Protein AF-A0A839RTB1-F1 (afdb_monomer_lite)

Sequence (117 aa):
MSAPPCTCGTVHLGDCPALLRLCIRPGAVLSKAIQLRDKTTGAPEDWPAGTTVWITFTRGAWDYTADAVVDGSYLRFTLDAEETRQIPKGSLARIWIQYPDVDGPIVWAEGHIEGCC

Radius of gyration: 14.8 Å; chains: 1; bounding box: 39×35×43 Å

InterPro domains:
  IPR055688 LtfC/p132/Gp6, beta-sandwich domain [PF23926] (20-114)

Secondary structure (DSSP, 8-state):
-PPPP--SSS----SSPEEP-EEE-TTS-EEEEEE-B-TTT--B-PPPTT-EEEEEEEETTEEEEEEPEEETTEEEEEE-HHHHHHS-TTPEEEEEEE-TTSSS-EEEEEEEEEEP-

pLDDT: mean 81.48, std 19.34, range [27.72, 97.31]

Structure (mmCIF, N/CA/C/O backbone):
data_AF-A0A839RTB1-F1
#
_entry.id   AF-A0A839RTB1-F1
#
loop_
_atom_site.group_PDB
_atom_site.id
_atom_site.type_symbol
_atom_site.label_atom_id
_atom_site.label_alt_id
_atom_site.label_comp_id
_atom_site.label_asym_id
_atom_site.label_entity_id
_atom_site.label_seq_id
_atom_site.pdbx_PDB_ins_code
_atom_site.Cartn_x
_atom_site.Cartn_y
_atom_site.Cartn_z
_atom_site.occupancy
_atom_site.B_iso_or_equiv
_atom_site.auth_seq_id
_atom_site.auth_comp_id
_atom_site.auth_asym_id
_atom_site.auth_atom_id
_atom_site.pdbx_PDB_model_num
ATOM 1 N N . MET A 1 1 ? 13.893 25.882 -6.510 1.00 35.09 1 MET A N 1
ATOM 2 C CA . MET A 1 1 ? 13.158 25.221 -7.608 1.00 35.09 1 MET A CA 1
ATOM 3 C C . MET A 1 1 ? 11.958 24.530 -6.986 1.00 35.09 1 MET A C 1
ATOM 5 O O . MET A 1 1 ? 12.162 23.713 -6.102 1.00 35.09 1 MET A O 1
ATOM 9 N N . SER A 1 2 ? 10.739 24.940 -7.337 1.00 27.72 2 SER A N 1
ATOM 10 C CA . SER A 1 2 ? 9.502 24.374 -6.777 1.00 27.72 2 SER A CA 1
ATOM 11 C C . SER A 1 2 ? 9.110 23.106 -7.539 1.00 27.72 2 SER A C 1
ATOM 13 O O . SER A 1 2 ? 9.169 23.104 -8.768 1.00 27.72 2 SER A O 1
ATOM 15 N N . ALA A 1 3 ? 8.734 22.044 -6.822 1.00 31.80 3 ALA A N 1
ATOM 16 C CA . ALA A 1 3 ? 8.257 20.796 -7.418 1.00 31.80 3 ALA A CA 1
ATOM 17 C C . ALA A 1 3 ? 6.942 21.022 -8.199 1.00 31.80 3 ALA A C 1
ATOM 19 O O . ALA A 1 3 ? 6.113 21.831 -7.765 1.00 31.80 3 ALA A O 1
ATOM 20 N N . PRO A 1 4 ? 6.744 20.356 -9.352 1.00 34.81 4 PRO A N 1
ATOM 21 C CA . PRO A 1 4 ? 5.539 20.527 -10.157 1.00 34.81 4 PRO A CA 1
ATOM 22 C C . PRO A 1 4 ? 4.285 19.976 -9.443 1.00 34.81 4 PRO A C 1
ATOM 24 O O . PRO A 1 4 ? 4.379 18.991 -8.711 1.00 34.81 4 PRO A O 1
ATOM 27 N N . PRO A 1 5 ? 3.102 20.588 -9.649 1.00 36.97 5 PRO A N 1
ATOM 28 C CA . PRO A 1 5 ? 1.859 20.173 -9.001 1.00 36.97 5 PRO A CA 1
ATOM 29 C C . PRO A 1 5 ? 1.338 18.829 -9.540 1.00 36.97 5 PRO A C 1
ATOM 31 O O . PRO A 1 5 ? 1.215 18.635 -10.751 1.00 36.97 5 PRO A O 1
ATOM 34 N N . CYS A 1 6 ? 0.978 17.918 -8.629 1.00 39.28 6 CYS A N 1
ATOM 35 C CA . CYS A 1 6 ? 0.385 16.616 -8.940 1.00 39.28 6 CYS A CA 1
ATOM 36 C C . CYS A 1 6 ? -0.951 16.787 -9.684 1.00 39.28 6 CYS A C 1
ATOM 38 O O . CYS A 1 6 ? -1.919 17.318 -9.135 1.00 39.28 6 CYS A O 1
ATOM 40 N N . THR A 1 7 ? -1.019 16.342 -10.939 1.00 29.62 7 THR A N 1
ATOM 41 C CA . THR A 1 7 ? -2.231 16.405 -11.768 1.00 29.62 7 THR A CA 1
ATOM 42 C C . THR A 1 7 ? -3.090 15.158 -11.534 1.00 29.62 7 THR A C 1
ATOM 44 O O . THR A 1 7 ? -2.585 14.039 -11.507 1.00 29.62 7 THR A O 1
ATOM 47 N N . CYS A 1 8 ? -4.395 15.342 -11.314 1.00 31.58 8 CYS A N 1
ATOM 48 C CA . CYS A 1 8 ? -5.338 14.238 -11.126 1.00 31.58 8 CYS A CA 1
ATOM 49 C C . CYS A 1 8 ? -5.566 13.480 -12.442 1.00 31.58 8 CYS A C 1
ATOM 51 O O . CYS A 1 8 ? -5.943 14.087 -13.441 1.00 31.58 8 CYS A O 1
ATOM 53 N N . GLY A 1 9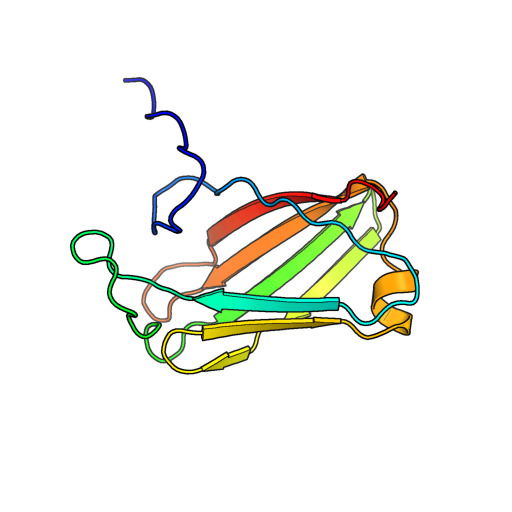 ? -5.441 12.152 -12.394 1.00 34.66 9 GLY A N 1
ATOM 54 C CA . GLY A 1 9 ? -5.722 11.250 -13.511 1.00 34.66 9 GLY A CA 1
ATOM 55 C C . GLY A 1 9 ? -4.466 10.929 -14.318 1.00 34.66 9 GLY A C 1
ATOM 56 O O . GLY A 1 9 ? -3.860 11.818 -14.903 1.00 34.66 9 GLY A O 1
ATOM 57 N N . THR A 1 10 ? -4.143 9.635 -14.387 1.00 38.91 10 THR A N 1
ATOM 58 C CA . THR A 1 10 ? -2.909 9.007 -14.909 1.00 38.91 10 THR A CA 1
ATOM 59 C C . THR A 1 10 ? -1.867 8.765 -13.814 1.00 38.91 10 THR A C 1
ATOM 61 O O . THR A 1 10 ? -1.238 9.678 -13.289 1.00 38.91 10 THR A O 1
ATOM 64 N N . VAL A 1 11 ? -1.740 7.492 -13.425 1.00 39.50 11 VAL A N 1
ATOM 65 C CA . VAL A 1 11 ? -0.718 7.005 -12.496 1.00 39.50 11 VAL A CA 1
ATOM 66 C C . VAL A 1 11 ? 0.626 7.102 -13.204 1.00 39.50 11 VAL A C 1
ATOM 68 O O . VAL A 1 11 ? 0.876 6.385 -14.166 1.00 39.50 11 VAL A O 1
ATOM 71 N N . HIS A 1 12 ? 1.474 8.007 -12.731 1.00 46.50 12 HIS A N 1
ATOM 72 C CA . HIS A 1 12 ? 2.866 8.086 -13.136 1.00 46.50 12 HIS A CA 1
ATOM 73 C C . HIS A 1 12 ? 3.746 7.678 -11.960 1.00 46.50 12 HIS A C 1
ATOM 75 O O . HIS A 1 12 ? 3.496 8.081 -10.823 1.00 46.50 12 HIS A O 1
ATOM 81 N N . LEU A 1 13 ? 4.789 6.904 -12.250 1.00 41.44 13 LEU A N 1
ATOM 82 C CA . LEU A 1 13 ? 5.950 6.813 -11.378 1.00 41.44 13 LEU A CA 1
ATOM 83 C C . LEU A 1 13 ? 6.620 8.187 -11.377 1.00 41.44 13 LEU A C 1
ATOM 85 O O . LEU A 1 13 ? 7.116 8.655 -12.402 1.00 41.44 13 LEU A O 1
ATOM 89 N N . GLY A 1 14 ? 6.534 8.870 -10.246 1.00 39.94 14 GLY A N 1
ATOM 90 C CA . GLY A 1 14 ? 7.191 10.145 -10.009 1.00 39.94 14 GLY A CA 1
ATOM 91 C C . GLY A 1 14 ? 7.746 10.177 -8.594 1.00 39.94 14 GLY A C 1
ATOM 92 O O . GLY A 1 14 ? 7.260 9.461 -7.721 1.00 39.94 14 GLY A O 1
ATOM 93 N N . ASP A 1 15 ? 8.731 11.042 -8.370 1.00 39.91 15 ASP A N 1
ATOM 94 C CA . ASP A 1 15 ? 9.460 11.205 -7.101 1.00 39.91 15 ASP A CA 1
ATOM 95 C C . ASP A 1 15 ? 8.605 11.793 -5.952 1.00 39.91 15 ASP A C 1
ATOM 97 O O . ASP A 1 15 ? 9.133 12.281 -4.955 1.00 39.91 15 ASP A O 1
ATOM 101 N N . CYS A 1 16 ? 7.275 11.822 -6.093 1.00 44.91 16 CYS A N 1
ATOM 102 C CA . CYS A 1 16 ? 6.334 12.389 -5.130 1.00 44.91 16 CYS A CA 1
ATOM 103 C C . CYS A 1 16 ? 5.148 11.434 -4.918 1.00 44.91 16 CYS A C 1
ATOM 105 O O . CYS A 1 16 ? 4.552 11.004 -5.911 1.00 44.91 16 CYS A O 1
ATOM 107 N N . PRO A 1 17 ? 4.746 11.159 -3.660 1.00 60.44 17 PRO A N 1
ATOM 108 C CA . PRO A 1 17 ? 3.552 10.372 -3.379 1.00 60.44 17 PRO A CA 1
ATOM 109 C C . PRO A 1 17 ? 2.315 10.965 -4.062 1.00 60.44 17 PRO A C 1
ATOM 111 O O . PRO A 1 17 ? 2.007 12.152 -3.918 1.00 60.44 17 PRO A O 1
ATOM 114 N N . ALA A 1 18 ? 1.585 10.138 -4.804 1.00 71.75 18 ALA A N 1
ATOM 115 C CA . ALA A 1 18 ? 0.305 10.510 -5.386 1.00 71.75 18 ALA A CA 1
ATOM 116 C C . ALA A 1 18 ? -0.777 10.655 -4.299 1.00 71.75 18 ALA A C 1
ATOM 118 O O . ALA A 1 18 ? -0.734 9.999 -3.258 1.00 71.75 18 ALA A O 1
ATOM 119 N N . LEU A 1 19 ? -1.800 11.478 -4.555 1.00 76.38 19 LEU A N 1
ATOM 120 C CA . LEU A 1 19 ? -2.961 11.560 -3.666 1.00 76.38 19 LEU A CA 1
ATOM 121 C C . LEU A 1 19 ? -3.781 10.264 -3.751 1.00 76.38 19 LEU A C 1
ATOM 123 O O . LEU A 1 19 ? -4.341 9.941 -4.801 1.00 76.38 19 LEU A O 1
ATOM 127 N N . LEU A 1 20 ? -3.921 9.567 -2.627 1.00 81.25 20 LEU A N 1
ATOM 128 C CA . LEU A 1 20 ? -4.772 8.392 -2.484 1.00 81.25 20 LEU A CA 1
ATOM 129 C C . LEU A 1 20 ? -6.148 8.804 -1.959 1.00 81.25 20 LEU A C 1
ATOM 131 O O . LEU A 1 20 ? -6.286 9.300 -0.843 1.00 81.25 20 LEU A O 1
ATOM 135 N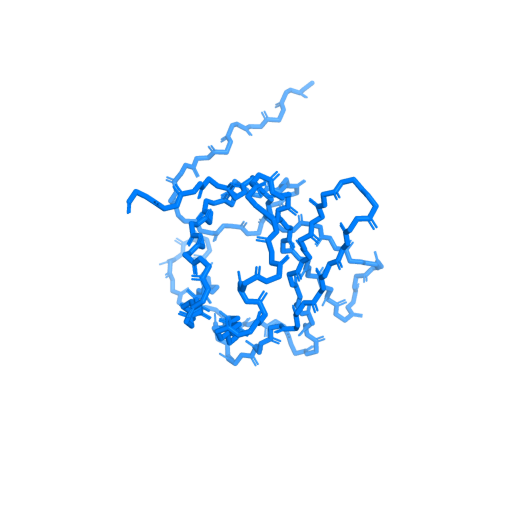 N . ARG A 1 21 ? -7.195 8.569 -2.751 1.00 79.50 21 ARG A N 1
ATOM 136 C CA . ARG A 1 21 ? -8.584 8.737 -2.306 1.00 79.50 21 ARG A CA 1
ATOM 137 C C . ARG A 1 21 ? -9.204 7.373 -2.062 1.00 79.50 21 ARG A C 1
ATOM 139 O O . ARG A 1 21 ? -9.595 6.685 -3.005 1.00 79.50 21 ARG A O 1
ATOM 146 N N . LEU A 1 22 ? -9.281 6.987 -0.792 1.00 80.88 22 LEU A N 1
ATOM 147 C CA . LEU A 1 22 ? -9.908 5.746 -0.359 1.00 80.88 22 LEU A CA 1
ATOM 148 C C . LEU A 1 22 ? -11.120 6.035 0.511 1.00 80.88 22 LEU A C 1
ATOM 150 O O . LEU A 1 22 ? -11.079 6.817 1.454 1.00 80.88 22 LEU A O 1
ATOM 154 N N . CYS A 1 23 ? -12.184 5.326 0.178 1.00 83.00 23 CYS A N 1
ATOM 155 C CA . CYS A 1 23 ? -13.426 5.306 0.909 1.00 83.00 23 CYS A CA 1
ATOM 156 C C . CYS A 1 23 ? -13.662 3.854 1.301 1.00 83.00 23 CYS A C 1
ATOM 158 O O . CYS A 1 23 ? -13.806 2.998 0.423 1.00 83.00 23 CYS A O 1
ATOM 160 N N . ILE A 1 24 ? -13.651 3.571 2.600 1.00 85.19 24 ILE A N 1
ATOM 161 C CA . ILE A 1 24 ? -13.855 2.221 3.125 1.00 85.19 24 ILE A CA 1
ATOM 162 C C . ILE A 1 24 ? -15.137 2.228 3.947 1.00 85.19 24 ILE A C 1
ATOM 164 O O . ILE A 1 24 ? -15.279 3.004 4.894 1.00 85.19 24 ILE A O 1
ATOM 168 N N . ARG A 1 25 ? -16.086 1.369 3.568 1.00 87.81 25 ARG A N 1
ATOM 169 C CA . ARG A 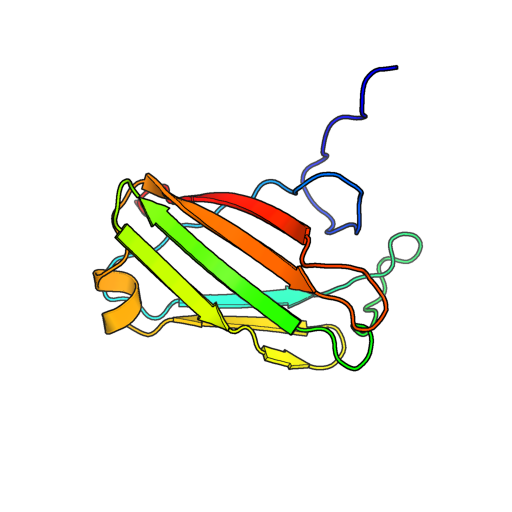1 25 ? -17.273 1.083 4.374 1.00 87.81 25 ARG A CA 1
ATOM 170 C C . ARG A 1 25 ? -16.904 -0.021 5.372 1.00 87.81 25 ARG A C 1
ATOM 172 O O . ARG A 1 25 ? -16.567 -1.112 4.914 1.00 87.81 25 ARG A O 1
ATOM 179 N N . PRO A 1 26 ? -16.980 0.220 6.693 1.00 89.50 26 PRO A N 1
ATOM 180 C CA . PRO A 1 26 ? -16.684 -0.814 7.680 1.00 89.50 26 PRO A CA 1
ATOM 181 C C . PRO A 1 26 ? -17.558 -2.056 7.465 1.00 89.50 26 PRO A C 1
ATOM 183 O O . PRO A 1 26 ? -18.776 -1.930 7.321 1.00 89.50 26 PRO A O 1
ATOM 186 N N . GLY A 1 27 ? -16.958 -3.249 7.435 1.00 90.75 27 GLY A N 1
ATOM 187 C CA . GLY A 1 27 ? -17.693 -4.505 7.246 1.00 90.75 27 GLY A CA 1
ATOM 188 C C . GLY A 1 27 ? -17.959 -4.905 5.798 1.00 90.75 27 GLY A C 1
ATOM 189 O O . GLY A 1 27 ? -18.658 -5.894 5.582 1.00 90.75 27 GLY A O 1
ATOM 190 N N . ALA A 1 28 ? -17.444 -4.163 4.818 1.00 91.12 28 ALA A N 1
ATOM 191 C CA . ALA A 1 28 ? -17.576 -4.487 3.403 1.00 91.12 28 ALA A CA 1
ATOM 192 C C . ALA A 1 28 ? -16.253 -5.008 2.836 1.00 91.12 28 ALA A C 1
ATOM 194 O O . ALA A 1 28 ? -15.191 -4.520 3.196 1.00 91.12 28 ALA A O 1
ATOM 195 N N . VAL A 1 29 ? -16.314 -5.938 1.883 1.00 91.44 29 VAL A N 1
ATOM 196 C CA . VAL A 1 29 ? -15.117 -6.337 1.130 1.00 91.44 29 VAL A CA 1
ATOM 197 C C . VAL A 1 29 ? -14.632 -5.145 0.305 1.00 91.44 29 VAL A C 1
ATOM 199 O O . VAL A 1 29 ? -15.375 -4.606 -0.521 1.00 91.44 29 VAL A O 1
ATOM 202 N N . LEU A 1 30 ? -13.381 -4.740 0.511 1.00 87.88 30 LEU A N 1
ATOM 203 C CA . LEU A 1 30 ? -12.697 -3.782 -0.346 1.00 87.88 30 LEU A CA 1
ATOM 204 C C . LEU A 1 30 ? -11.883 -4.568 -1.367 1.00 87.88 30 LEU A C 1
ATOM 206 O O . LEU A 1 30 ? -10.954 -5.268 -0.995 1.00 87.88 30 LEU A O 1
ATOM 210 N N . SER A 1 31 ? -12.179 -4.404 -2.653 1.00 90.00 31 SER A N 1
ATOM 211 C CA . SER A 1 31 ? -11.311 -4.886 -3.728 1.00 90.00 31 SER A CA 1
ATOM 212 C C . SER A 1 31 ? -10.956 -3.723 -4.642 1.00 90.00 31 SER A C 1
ATOM 214 O O . SER A 1 31 ? -11.837 -3.005 -5.132 1.00 90.00 31 SER A O 1
ATOM 216 N N . LYS A 1 32 ? -9.658 -3.483 -4.825 1.00 86.06 32 LYS A N 1
ATOM 217 C CA . LYS A 1 32 ? -9.132 -2.413 -5.676 1.00 86.06 32 LYS A CA 1
ATOM 218 C C . LYS A 1 32 ? -8.053 -2.968 -6.582 1.00 86.06 32 LYS A C 1
ATOM 220 O O . LYS A 1 32 ? -7.180 -3.697 -6.132 1.00 86.06 32 LYS A O 1
ATOM 225 N N . ALA A 1 33 ? -8.114 -2.572 -7.848 1.00 88.12 33 ALA A N 1
ATOM 226 C CA . ALA A 1 33 ? -7.099 -2.865 -8.841 1.00 88.12 33 ALA A CA 1
ATOM 227 C C . ALA A 1 33 ? -6.562 -1.552 -9.413 1.00 88.12 33 ALA A C 1
ATOM 229 O O . ALA A 1 33 ? -7.332 -0.639 -9.720 1.00 88.12 33 ALA A O 1
ATOM 230 N N . ILE A 1 34 ? -5.247 -1.475 -9.553 1.00 85.88 34 ILE A N 1
ATOM 231 C CA . ILE A 1 34 ? -4.509 -0.362 -10.140 1.00 85.88 34 ILE A CA 1
ATOM 232 C C . ILE A 1 34 ? -3.710 -0.939 -11.299 1.00 85.88 34 ILE A C 1
ATOM 234 O O . ILE A 1 34 ? -3.118 -2.005 -11.165 1.00 85.88 34 ILE A O 1
ATOM 238 N N . GLN A 1 35 ? -3.721 -0.256 -12.440 1.00 87.00 35 GLN A N 1
ATOM 239 C CA . GLN A 1 35 ? -2.957 -0.673 -13.608 1.00 87.00 35 GLN A CA 1
ATOM 240 C C . GLN A 1 35 ? -1.787 0.278 -13.834 1.00 87.00 35 GLN A C 1
ATOM 242 O O . GLN A 1 35 ? -2.001 1.489 -13.944 1.00 87.00 35 GLN A O 1
ATOM 247 N N . LEU A 1 36 ? -0.583 -0.278 -13.927 1.00 84.19 36 LEU A N 1
ATOM 248 C CA . LEU A 1 36 ? 0.600 0.433 -14.382 1.00 84.19 36 LEU A CA 1
ATOM 249 C C . LEU A 1 36 ? 0.489 0.684 -15.888 1.00 84.19 36 LEU A C 1
ATOM 251 O O . LEU A 1 36 ? 0.059 -0.179 -16.661 1.00 84.19 36 LEU A O 1
ATOM 255 N N . ARG A 1 37 ? 0.810 1.909 -16.293 1.00 83.81 37 ARG A N 1
ATOM 256 C CA . ARG A 1 37 ? 0.735 2.349 -17.682 1.00 83.81 37 ARG A CA 1
ATOM 257 C C . ARG A 1 37 ? 1.962 3.163 -18.028 1.00 83.81 37 ARG A C 1
ATOM 259 O O . ARG A 1 37 ? 2.359 4.031 -17.249 1.00 83.81 37 ARG A O 1
ATOM 266 N N . ASP A 1 38 ? 2.470 2.938 -19.230 1.00 81.00 38 ASP A N 1
ATOM 267 C CA . ASP A 1 38 ? 3.537 3.746 -19.788 1.00 81.00 38 ASP A CA 1
ATOM 268 C C . ASP A 1 38 ? 3.059 5.198 -19.916 1.00 81.00 38 ASP A C 1
ATOM 270 O O . ASP A 1 38 ? 1.968 5.502 -20.413 1.00 81.00 38 ASP A O 1
ATOM 274 N N . LYS A 1 39 ? 3.899 6.120 -19.453 1.00 71.00 39 LYS A N 1
ATOM 275 C CA . LYS A 1 39 ? 3.571 7.546 -19.384 1.00 71.00 39 LYS A CA 1
ATOM 276 C C . LYS A 1 39 ? 3.386 8.184 -20.761 1.00 71.00 39 LYS A C 1
ATOM 278 O O . LYS A 1 39 ? 2.651 9.162 -20.878 1.00 71.00 39 LYS A O 1
ATOM 283 N N . THR A 1 40 ? 4.081 7.680 -21.772 1.00 77.75 40 THR A N 1
ATOM 284 C CA . THR A 1 40 ? 4.168 8.311 -23.093 1.00 77.75 40 THR A CA 1
ATOM 285 C C . THR A 1 40 ? 3.042 7.840 -24.008 1.00 77.75 40 THR A C 1
ATOM 287 O O . THR A 1 40 ? 2.470 8.620 -24.765 1.00 77.75 40 THR A O 1
ATOM 290 N N . THR A 1 41 ? 2.717 6.556 -23.929 1.00 84.38 41 THR A N 1
ATOM 291 C CA . THR A 1 41 ? 1.794 5.846 -24.815 1.00 84.38 41 THR A CA 1
ATOM 292 C C . THR A 1 41 ? 0.460 5.533 -24.142 1.00 84.38 41 THR A C 1
ATOM 294 O O . THR A 1 41 ? -0.527 5.281 -24.829 1.00 84.38 41 THR A O 1
ATOM 297 N N . GLY A 1 42 ? 0.408 5.525 -22.805 1.00 81.25 42 GLY A N 1
ATOM 298 C CA . GLY A 1 42 ? -0.758 5.104 -22.027 1.00 81.25 42 GLY A CA 1
ATOM 299 C C . GLY A 1 42 ? -1.043 3.599 -22.089 1.00 81.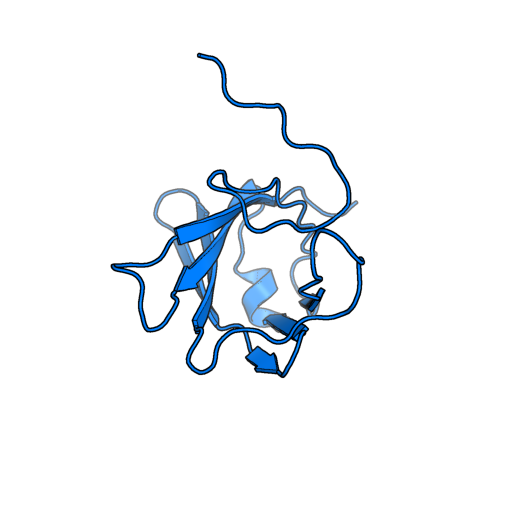25 42 GLY A C 1
ATOM 300 O O . GLY A 1 42 ? -2.049 3.147 -21.522 1.00 81.25 42 GLY A O 1
ATOM 301 N N . ALA A 1 43 ? -0.198 2.827 -22.778 1.00 85.31 43 ALA A N 1
ATOM 302 C CA . ALA A 1 43 ? -0.319 1.382 -22.880 1.00 85.31 43 ALA A CA 1
ATOM 303 C C . ALA A 1 43 ? -0.066 0.723 -21.513 1.00 85.31 43 ALA A C 1
ATOM 305 O O . ALA A 1 43 ? 0.710 1.259 -20.721 1.00 85.31 43 ALA A O 1
ATOM 306 N N . PRO A 1 44 ? -0.715 -0.414 -21.205 1.00 87.69 44 PRO A N 1
ATOM 307 C CA . PRO A 1 44 ? -0.355 -1.210 -20.039 1.00 87.69 44 PRO A CA 1
ATOM 308 C C . PRO A 1 44 ? 1.127 -1.581 -20.064 1.00 87.69 44 PRO A C 1
ATOM 310 O O . PRO A 1 44 ? 1.642 -1.985 -21.105 1.00 87.69 44 PRO A O 1
ATOM 313 N N . GLU A 1 45 ? 1.776 -1.462 -18.916 1.00 88.88 45 GLU A N 1
ATOM 314 C CA . GLU A 1 45 ? 3.168 -1.851 -18.711 1.00 88.88 45 GLU A CA 1
ATOM 315 C C . GLU A 1 45 ? 3.229 -2.796 -17.516 1.00 88.88 45 GLU A C 1
ATOM 317 O O . GLU A 1 45 ? 2.527 -2.581 -16.525 1.00 88.88 45 GLU A O 1
ATOM 322 N N . ASP A 1 46 ? 4.023 -3.856 -17.624 1.00 89.94 46 ASP A N 1
ATOM 323 C CA . ASP A 1 46 ? 4.174 -4.818 -16.540 1.00 89.94 46 ASP A CA 1
ATOM 324 C C . ASP A 1 46 ? 5.065 -4.255 -15.433 1.00 89.94 46 ASP A C 1
ATOM 326 O O . ASP A 1 46 ? 6.058 -3.570 -15.684 1.00 89.94 46 ASP A O 1
ATOM 330 N N . TRP A 1 47 ? 4.716 -4.570 -14.188 1.00 89.19 47 TRP A N 1
ATOM 331 C CA . TRP A 1 47 ? 5.578 -4.255 -13.057 1.00 89.19 47 TRP A CA 1
ATOM 332 C C . TRP A 1 47 ? 6.903 -5.028 -13.165 1.00 89.19 47 TRP A C 1
ATOM 334 O O . TRP A 1 47 ? 6.901 -6.185 -13.603 1.00 89.19 47 TRP A O 1
ATOM 344 N N . PRO A 1 48 ? 8.036 -4.444 -12.729 1.00 89.94 48 PRO A N 1
ATOM 345 C CA . PRO A 1 48 ? 9.298 -5.166 -12.651 1.00 89.94 48 PRO A CA 1
ATOM 346 C C . PRO A 1 48 ? 9.168 -6.474 -11.858 1.00 89.94 48 PRO A C 1
ATOM 348 O O . PRO A 1 48 ? 8.500 -6.546 -10.822 1.00 89.94 48 PRO A O 1
ATOM 351 N N . ALA A 1 49 ? 9.822 -7.531 -12.340 1.00 89.31 49 ALA A N 1
ATOM 352 C CA . ALA A 1 49 ? 9.795 -8.823 -11.665 1.00 89.31 49 ALA A CA 1
ATOM 353 C C . ALA A 1 49 ? 10.385 -8.701 -10.252 1.00 89.31 49 ALA A C 1
ATOM 355 O O . ALA A 1 49 ? 11.480 -8.177 -10.078 1.00 89.31 49 ALA A O 1
ATOM 356 N N . GLY A 1 50 ? 9.668 -9.198 -9.242 1.00 90.06 50 GLY A N 1
ATOM 357 C CA . GLY A 1 50 ? 10.083 -9.081 -7.841 1.00 90.06 50 GLY A CA 1
ATOM 358 C C . GLY A 1 50 ? 9.637 -7.792 -7.144 1.00 90.06 50 GLY A C 1
ATOM 359 O O . GLY A 1 50 ? 9.960 -7.616 -5.972 1.00 90.06 50 GLY A O 1
ATOM 360 N N . THR A 1 51 ? 8.875 -6.915 -7.809 1.00 92.25 51 THR A N 1
ATOM 361 C CA . THR A 1 51 ? 8.216 -5.790 -7.135 1.00 92.25 51 THR A CA 1
ATOM 362 C C . THR A 1 51 ? 7.267 -6.292 -6.047 1.00 92.25 51 THR A C 1
ATOM 364 O O . THR A 1 51 ? 6.370 -7.095 -6.313 1.00 92.25 51 THR A O 1
ATOM 367 N N . THR A 1 52 ? 7.428 -5.774 -4.831 1.00 94.94 52 THR A N 1
ATOM 368 C CA . THR A 1 52 ? 6.498 -5.996 -3.721 1.00 94.94 52 THR A CA 1
ATOM 369 C C . THR A 1 52 ? 5.739 -4.714 -3.405 1.00 94.94 52 THR A C 1
ATOM 371 O O . THR A 1 52 ? 6.260 -3.602 -3.523 1.00 94.94 52 THR A O 1
ATOM 374 N N . VAL A 1 53 ? 4.464 -4.869 -3.054 1.00 94.69 53 VAL A N 1
ATOM 375 C CA . VAL A 1 53 ? 3.548 -3.758 -2.797 1.00 94.69 53 VAL A CA 1
ATOM 376 C C . VAL A 1 53 ? 2.690 -4.114 -1.598 1.00 94.69 53 VAL A C 1
ATOM 378 O O . VAL A 1 53 ? 2.163 -5.220 -1.522 1.00 94.69 53 VAL A O 1
ATOM 381 N N . TRP A 1 54 ? 2.499 -3.163 -0.694 1.00 96.12 54 TRP A N 1
ATOM 382 C CA . TRP A 1 54 ? 1.571 -3.287 0.425 1.00 96.12 54 TRP A CA 1
ATOM 383 C C . TRP A 1 54 ? 0.896 -1.951 0.705 1.00 96.12 54 TRP A C 1
ATOM 385 O O . TRP A 1 54 ? 1.362 -0.886 0.293 1.00 96.12 54 TRP A O 1
ATOM 395 N N . ILE A 1 55 ? -0.229 -2.001 1.406 1.00 94.81 55 ILE A N 1
ATOM 396 C CA . ILE A 1 55 ? -0.921 -0.825 1.916 1.00 94.81 55 ILE A CA 1
ATOM 397 C C . ILE A 1 55 ? -0.876 -0.834 3.440 1.00 94.81 55 ILE A C 1
ATOM 399 O O . ILE A 1 55 ? -1.197 -1.832 4.077 1.00 94.81 55 ILE A O 1
ATOM 403 N N . THR A 1 56 ? -0.481 0.292 4.027 1.00 96.69 56 THR A N 1
ATOM 404 C CA . THR A 1 56 ? -0.536 0.509 5.475 1.00 96.69 56 THR A CA 1
ATOM 405 C C . THR A 1 56 ? -1.656 1.474 5.812 1.00 96.69 56 THR A C 1
ATOM 407 O O . THR A 1 56 ? -1.812 2.488 5.128 1.00 96.69 56 THR A O 1
ATOM 410 N N . PHE A 1 57 ? -2.362 1.223 6.903 1.00 95.75 57 PHE A N 1
ATOM 411 C CA . PHE A 1 57 ? -3.327 2.133 7.502 1.00 95.75 57 PHE A CA 1
ATOM 412 C C . PHE A 1 57 ? -2.855 2.482 8.905 1.00 95.75 57 PHE A C 1
ATOM 414 O O . PHE A 1 57 ? -2.536 1.585 9.674 1.00 95.75 57 PHE A O 1
ATOM 421 N N . THR A 1 58 ? -2.801 3.768 9.249 1.00 97.25 58 THR A N 1
ATOM 422 C CA . THR A 1 58 ? -2.313 4.212 10.564 1.00 97.25 58 THR A CA 1
ATOM 423 C C . THR A 1 58 ? -3.245 5.235 11.206 1.00 97.25 58 THR A C 1
ATOM 425 O O . THR A 1 58 ? -3.759 6.134 10.535 1.00 97.25 58 THR A O 1
ATOM 428 N N . ARG A 1 59 ? -3.469 5.117 12.521 1.00 95.56 59 ARG A N 1
ATOM 429 C CA . ARG A 1 59 ? -4.180 6.112 13.336 1.00 95.56 59 ARG A CA 1
ATOM 430 C C . ARG A 1 59 ? -3.705 6.079 14.789 1.00 95.56 59 ARG A C 1
ATOM 432 O O 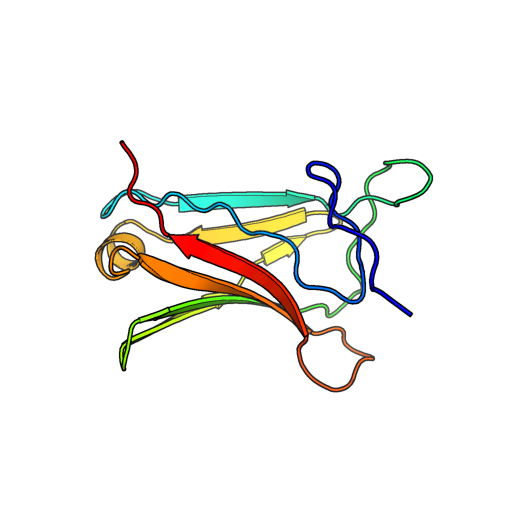. ARG A 1 59 ? -4.085 5.205 15.564 1.00 95.56 59 ARG A O 1
ATOM 439 N N . GLY A 1 60 ? -2.934 7.088 15.190 1.00 94.25 60 GLY A N 1
ATOM 440 C CA . GLY A 1 60 ? -2.335 7.116 16.526 1.00 94.25 60 GLY A CA 1
ATOM 441 C C . GLY A 1 60 ? -1.384 5.932 16.702 1.00 94.25 60 GLY A C 1
ATOM 442 O O . GLY A 1 60 ? -0.451 5.793 15.922 1.00 94.25 60 GLY A O 1
ATOM 443 N N . ALA A 1 61 ? -1.641 5.087 17.701 1.00 93.94 61 ALA A N 1
ATOM 444 C CA . ALA A 1 61 ? -0.871 3.864 17.945 1.00 93.94 61 ALA A CA 1
ATOM 445 C C . ALA A 1 61 ? -1.391 2.633 17.178 1.00 93.94 61 ALA A C 1
ATOM 447 O O . ALA A 1 61 ? -0.796 1.570 17.286 1.00 93.94 61 ALA A O 1
ATOM 448 N N . TRP A 1 62 ? -2.513 2.752 16.459 1.00 95.69 62 TRP A N 1
ATOM 449 C CA . TRP A 1 62 ? -3.054 1.658 15.657 1.00 95.69 62 TRP A CA 1
ATOM 450 C C . TRP A 1 62 ? -2.428 1.666 14.265 1.00 95.69 62 TRP A C 1
ATOM 452 O O . TRP A 1 62 ? -2.403 2.710 13.601 1.00 95.69 62 TRP A O 1
ATOM 462 N N . ASP A 1 63 ? -1.980 0.501 13.822 1.00 96.81 63 ASP A N 1
ATOM 463 C CA . ASP A 1 63 ? -1.493 0.240 12.481 1.00 96.81 63 ASP A CA 1
ATOM 464 C C . ASP A 1 63 ? -2.032 -1.091 11.944 1.00 96.81 63 ASP A C 1
ATOM 466 O O . ASP A 1 63 ? -2.400 -2.006 12.679 1.00 96.81 63 ASP A O 1
ATOM 470 N N . TYR A 1 64 ? -2.123 -1.178 10.624 1.00 96.19 64 TYR A N 1
ATOM 471 C CA . TYR A 1 64 ? -2.481 -2.400 9.923 1.00 96.19 64 TYR A CA 1
ATOM 472 C C . TYR A 1 64 ? -1.834 -2.389 8.544 1.00 96.19 64 TYR A C 1
ATOM 474 O O . TYR A 1 64 ? -1.792 -1.346 7.885 1.00 96.19 64 TYR A O 1
ATOM 482 N N . THR A 1 65 ? -1.334 -3.544 8.114 1.00 97.31 65 THR A N 1
ATOM 483 C CA . THR A 1 65 ? -0.663 -3.723 6.825 1.00 97.31 65 THR A CA 1
ATOM 484 C C . THR A 1 65 ? -1.317 -4.866 6.072 1.00 97.31 65 THR A C 1
ATOM 486 O O . THR A 1 65 ? -1.551 -5.923 6.652 1.00 97.31 65 THR A O 1
ATOM 489 N N . ALA A 1 66 ? -1.581 -4.655 4.785 1.00 95.50 66 ALA A N 1
ATOM 490 C CA . ALA A 1 66 ? -2.063 -5.686 3.880 1.00 95.50 66 ALA A CA 1
ATOM 491 C C . ALA A 1 66 ? -1.225 -5.713 2.604 1.00 95.50 66 ALA A C 1
ATOM 493 O O . ALA A 1 66 ? -0.979 -4.670 1.989 1.00 95.50 66 ALA A O 1
ATOM 494 N N . ASP A 1 67 ? -0.825 -6.910 2.193 1.00 96.50 67 ASP A N 1
ATOM 495 C CA . ASP A 1 67 ? -0.067 -7.114 0.966 1.00 96.50 67 ASP A CA 1
ATOM 496 C C . ASP A 1 67 ? -0.960 -6.963 -0.272 1.00 96.50 67 ASP A C 1
ATOM 498 O O . ASP A 1 67 ? -2.148 -7.302 -0.276 1.00 96.50 67 ASP A O 1
ATOM 502 N N . ALA A 1 68 ? -0.378 -6.445 -1.351 1.00 94.44 68 ALA A N 1
ATOM 503 C CA . ALA A 1 68 ? -0.979 -6.467 -2.675 1.00 94.44 68 ALA A CA 1
ATOM 504 C C . ALA A 1 68 ? -0.491 -7.678 -3.468 1.00 94.44 68 ALA A C 1
ATOM 506 O O . ALA A 1 68 ? 0.625 -8.165 -3.299 1.00 94.44 68 ALA A O 1
ATOM 507 N N . VAL A 1 69 ? -1.305 -8.090 -4.433 1.00 95.62 69 VAL A N 1
ATOM 508 C CA . VAL A 1 69 ? -0.894 -9.020 -5.483 1.00 95.62 69 VAL A CA 1
ATOM 509 C C . VAL A 1 69 ? -0.504 -8.221 -6.720 1.00 95.62 69 VAL A C 1
ATOM 511 O O . VAL A 1 69 ? -1.298 -7.414 -7.211 1.00 95.62 69 VAL A O 1
ATOM 514 N N . VAL A 1 70 ? 0.698 -8.472 -7.232 1.00 93.38 70 VAL A N 1
ATOM 515 C CA . VAL A 1 70 ? 1.194 -7.935 -8.505 1.00 93.38 70 VAL A CA 1
ATOM 516 C C . VAL A 1 70 ? 1.081 -9.024 -9.576 1.00 93.38 70 VAL A C 1
ATOM 518 O O . VAL A 1 70 ? 1.549 -10.142 -9.375 1.00 93.38 70 VAL A O 1
ATOM 521 N N . ASP A 1 71 ? 0.426 -8.710 -10.691 1.00 93.06 71 ASP A N 1
ATOM 522 C CA . ASP A 1 71 ? 0.102 -9.630 -11.787 1.00 93.06 71 ASP A CA 1
ATOM 523 C C . ASP A 1 71 ? 0.148 -8.880 -13.129 1.00 93.06 71 ASP A C 1
ATOM 525 O O . ASP A 1 71 ? -0.785 -8.148 -13.487 1.00 93.06 71 ASP A O 1
ATOM 529 N N . GLY A 1 72 ? 1.270 -9.015 -13.844 1.00 92.06 72 GLY A N 1
ATOM 530 C CA . GLY A 1 72 ? 1.561 -8.260 -15.066 1.00 92.06 72 GLY A CA 1
ATOM 531 C C . GLY A 1 72 ? 1.522 -6.757 -14.803 1.00 92.06 72 GLY A C 1
ATOM 532 O O . GLY A 1 72 ? 2.240 -6.258 -13.943 1.00 92.06 72 GLY A O 1
ATOM 533 N N . SER A 1 73 ? 0.643 -6.040 -15.503 1.00 90.25 73 SER A N 1
ATOM 534 C CA . SER A 1 73 ? 0.401 -4.603 -15.298 1.00 90.25 73 SER A CA 1
ATOM 535 C C . SER A 1 73 ? -0.500 -4.267 -14.107 1.00 90.25 73 SER A C 1
ATOM 537 O O . SER A 1 73 ? -0.674 -3.093 -13.775 1.00 90.25 73 SER A O 1
ATOM 539 N N . TYR A 1 74 ? -1.110 -5.258 -13.454 1.00 89.81 74 TYR A N 1
ATOM 540 C CA . TYR A 1 74 ? -2.071 -5.025 -12.382 1.00 89.81 74 TYR A CA 1
ATOM 541 C C . TYR A 1 74 ? -1.462 -5.195 -10.998 1.00 89.81 74 TYR A C 1
ATOM 543 O O . TYR A 1 74 ? -0.728 -6.131 -10.713 1.00 89.81 74 TYR A O 1
ATOM 551 N N . LEU A 1 75 ? -1.880 -4.310 -10.109 1.00 90.25 75 LEU A N 1
ATOM 552 C CA . LEU A 1 75 ? -1.650 -4.351 -8.678 1.00 90.25 75 LEU A CA 1
ATOM 553 C C . LEU A 1 75 ? -3.025 -4.400 -8.012 1.00 90.25 75 LEU A C 1
ATOM 555 O O . LEU A 1 75 ? -3.901 -3.589 -8.326 1.00 90.25 75 LEU A O 1
ATOM 559 N N . ARG A 1 76 ? -3.253 -5.378 -7.138 1.00 91.75 76 ARG A N 1
ATOM 560 C CA . ARG A 1 76 ? -4.565 -5.638 -6.537 1.00 91.75 76 ARG A CA 1
ATOM 561 C C . ARG A 1 76 ? -4.461 -5.723 -5.022 1.00 91.75 76 ARG A C 1
ATOM 563 O O . ARG A 1 76 ? -3.676 -6.511 -4.512 1.00 91.75 76 ARG A O 1
ATOM 570 N N . PHE A 1 77 ? -5.310 -4.980 -4.321 1.00 90.06 77 PHE A N 1
ATOM 571 C CA . PHE A 1 77 ? -5.517 -5.135 -2.881 1.00 90.06 77 PHE A CA 1
ATOM 572 C C . PHE A 1 77 ? -6.909 -5.687 -2.634 1.00 90.06 77 PHE A C 1
ATOM 574 O O . PHE A 1 77 ? -7.884 -5.215 -3.235 1.00 90.06 77 PHE A O 1
ATOM 581 N N . THR A 1 78 ? -7.000 -6.643 -1.720 1.00 93.19 78 THR A N 1
ATOM 582 C CA . THR A 1 78 ? -8.278 -7.113 -1.197 1.00 93.19 78 THR A CA 1
ATOM 583 C C . THR A 1 78 ? -8.212 -7.074 0.316 1.00 93.19 78 THR A C 1
ATOM 585 O O . THR A 1 78 ? -7.269 -7.609 0.882 1.00 93.19 78 THR A O 1
ATOM 588 N N . LEU A 1 79 ? -9.197 -6.429 0.935 1.00 92.88 79 LEU A N 1
ATOM 589 C CA . LEU A 1 79 ? -9.452 -6.522 2.365 1.00 92.88 79 LEU A CA 1
ATOM 590 C C . LEU A 1 79 ? -10.825 -7.143 2.557 1.00 92.88 79 LEU A C 1
ATOM 592 O O . LEU A 1 79 ? -11.789 -6.753 1.882 1.00 92.88 79 LEU A O 1
ATOM 596 N N . ASP A 1 80 ? -10.923 -8.089 3.470 1.00 95.31 80 ASP A N 1
ATOM 597 C CA . ASP A 1 80 ? -12.183 -8.720 3.799 1.00 95.31 80 ASP A CA 1
ATOM 598 C C . ASP A 1 80 ? -13.066 -7.839 4.707 1.00 95.31 80 ASP A C 1
ATOM 600 O O . ASP A 1 80 ? -12.764 -6.693 5.065 1.00 95.31 80 ASP A O 1
ATOM 604 N N . ALA A 1 81 ? -14.248 -8.361 5.030 1.00 93.19 81 ALA A N 1
ATOM 605 C CA . ALA A 1 81 ? -15.206 -7.651 5.864 1.00 93.19 81 ALA A CA 1
ATOM 606 C C . ALA A 1 81 ? -14.719 -7.459 7.312 1.00 93.19 81 ALA A C 1
ATOM 608 O O . ALA A 1 81 ? -15.127 -6.495 7.950 1.00 93.19 81 ALA A O 1
ATOM 609 N N . GLU A 1 82 ? -13.901 -8.358 7.855 1.00 95.88 82 GLU A N 1
ATOM 610 C CA . GLU A 1 82 ? -13.342 -8.227 9.202 1.00 95.88 82 GLU A CA 1
ATOM 611 C C . GLU A 1 82 ? -12.249 -7.158 9.221 1.00 95.88 82 GLU A C 1
ATOM 613 O O . GLU A 1 82 ? -12.321 -6.209 10.001 1.00 95.88 82 GLU A O 1
ATOM 618 N N . GLU A 1 83 ? -11.308 -7.236 8.286 1.00 94.69 83 GLU A N 1
ATOM 619 C CA . GLU A 1 83 ? -10.194 -6.297 8.158 1.00 94.69 83 GLU A CA 1
ATOM 620 C C . GLU A 1 83 ? -10.705 -4.861 8.006 1.00 94.69 83 GLU A C 1
ATOM 622 O O . GLU A 1 83 ? -10.285 -3.951 8.722 1.00 94.69 83 GLU A O 1
ATOM 627 N N . THR A 1 84 ? -11.711 -4.644 7.155 1.00 93.19 84 THR A N 1
ATOM 628 C CA . THR A 1 84 ? -12.295 -3.307 6.969 1.00 93.19 84 THR A CA 1
ATOM 629 C C . THR A 1 84 ? -13.084 -2.783 8.170 1.00 93.19 84 THR A C 1
ATOM 631 O O . THR A 1 84 ? -13.242 -1.566 8.283 1.00 93.19 84 THR A O 1
ATOM 634 N N . ARG A 1 85 ? -13.583 -3.635 9.081 1.00 94.31 85 ARG A N 1
ATOM 635 C CA . ARG A 1 85 ? -14.199 -3.171 10.347 1.00 94.31 85 ARG A CA 1
ATOM 636 C C . ARG A 1 85 ? -13.170 -2.602 11.303 1.00 94.31 85 ARG A C 1
ATOM 638 O O . ARG A 1 85 ? -13.503 -1.707 12.078 1.00 94.31 85 ARG A O 1
ATOM 645 N N . GLN A 1 86 ? -11.958 -3.141 11.269 1.00 94.44 86 GLN A N 1
ATOM 646 C CA . GLN A 1 86 ? -10.903 -2.772 12.200 1.00 94.44 86 GLN A CA 1
ATOM 647 C C . GLN A 1 86 ? -10.290 -1.418 11.847 1.00 94.44 86 GLN A C 1
ATOM 649 O O . GLN A 1 86 ? -9.806 -0.736 12.744 1.00 94.44 86 GLN A O 1
ATOM 654 N N . ILE A 1 87 ? -10.367 -1.000 10.577 1.00 93.25 87 ILE A N 1
ATOM 655 C CA . ILE A 1 87 ? -9.792 0.259 10.097 1.00 93.25 87 ILE A CA 1
ATOM 656 C C . ILE A 1 87 ? -10.563 1.464 10.657 1.00 93.25 87 ILE A C 1
ATOM 658 O O . ILE A 1 87 ? -11.700 1.733 10.249 1.00 93.25 87 ILE A O 1
ATOM 662 N N . PRO A 1 88 ? -9.948 2.278 11.534 1.00 92.38 88 PRO A N 1
ATOM 663 C CA . PRO A 1 88 ? -10.610 3.458 12.061 1.00 92.38 88 PRO A CA 1
ATOM 664 C C . PRO A 1 88 ? -10.850 4.511 10.968 1.00 92.38 88 PRO A C 1
ATOM 666 O O . PRO A 1 88 ? -9.993 4.768 10.119 1.00 92.38 88 PRO A O 1
ATOM 669 N N . LYS A 1 89 ? -11.979 5.226 11.036 1.00 89.75 89 LYS A N 1
ATOM 670 C CA . LYS A 1 89 ? -12.234 6.397 10.171 1.00 89.75 89 LYS A CA 1
ATOM 671 C C . LYS A 1 89 ? -11.107 7.431 10.301 1.00 89.75 89 LYS A C 1
ATOM 673 O O . LYS A 1 89 ? -10.623 7.654 11.404 1.00 89.75 89 LYS A O 1
ATOM 678 N N . GLY A 1 90 ? -10.702 8.094 9.220 1.00 88.38 90 GLY A N 1
ATOM 679 C CA . GLY A 1 90 ? -9.624 9.087 9.271 1.00 88.38 90 GLY A CA 1
ATOM 680 C C . GLY A 1 90 ? -8.227 8.498 9.484 1.00 88.38 90 GLY A C 1
ATOM 681 O O . GLY A 1 90 ? -7.308 9.254 9.779 1.00 88.38 90 GLY A O 1
ATOM 682 N N . SER A 1 91 ? -8.053 7.179 9.351 1.00 94.19 91 SER A N 1
ATOM 683 C CA . SER A 1 91 ? -6.714 6.590 9.262 1.00 94.19 91 SER A CA 1
ATOM 684 C C . SER A 1 91 ? -6.001 7.086 8.010 1.00 94.19 91 SER A C 1
ATOM 686 O O . SER A 1 91 ? -6.631 7.282 6.967 1.00 94.19 91 SER A O 1
ATOM 688 N N . LEU A 1 92 ? -4.690 7.265 8.109 1.00 94.56 92 LEU A N 1
ATOM 689 C CA . LEU A 1 92 ? -3.831 7.559 6.976 1.00 94.56 92 LEU A CA 1
ATOM 690 C C . LEU A 1 92 ? -3.498 6.256 6.253 1.00 94.56 92 LEU A C 1
ATOM 692 O O . LEU A 1 92 ? -2.871 5.372 6.836 1.00 94.56 92 LEU A O 1
ATOM 696 N N . ALA A 1 93 ? -3.920 6.153 4.997 1.00 93.75 93 ALA A N 1
ATOM 697 C CA . ALA A 1 93 ? -3.573 5.064 4.103 1.00 93.75 93 ALA A CA 1
ATOM 698 C C . ALA A 1 93 ? -2.327 5.435 3.286 1.00 93.75 93 ALA A C 1
ATOM 700 O O . ALA A 1 93 ? -2.252 6.541 2.746 1.00 93.75 93 ALA A O 1
ATOM 701 N N . ARG A 1 94 ? -1.374 4.509 3.165 1.00 94.25 94 ARG A N 1
ATOM 702 C CA . ARG A 1 94 ? -0.184 4.638 2.310 1.00 94.25 94 ARG A CA 1
ATOM 703 C C . ARG A 1 94 ? 0.034 3.368 1.514 1.00 94.25 94 ARG A C 1
ATOM 705 O O . ARG A 1 94 ? 0.085 2.297 2.108 1.00 94.25 94 ARG A O 1
ATOM 712 N N . ILE A 1 95 ? 0.197 3.496 0.205 1.00 92.50 95 ILE A N 1
ATOM 713 C CA . ILE A 1 95 ? 0.664 2.411 -0.653 1.00 92.50 95 ILE A CA 1
ATOM 714 C C . ILE A 1 95 ? 2.180 2.512 -0.743 1.00 92.50 95 ILE A C 1
ATOM 716 O O . ILE A 1 95 ? 2.714 3.539 -1.167 1.00 92.50 95 ILE A O 1
ATOM 720 N N . TRP A 1 96 ? 2.845 1.435 -0.361 1.00 94.31 96 TRP A N 1
ATOM 721 C CA . TRP A 1 96 ? 4.285 1.276 -0.429 1.00 94.31 96 TRP A CA 1
ATOM 722 C C . TRP A 1 96 ? 4.655 0.361 -1.585 1.00 94.31 96 TRP A C 1
ATOM 724 O O . TRP A 1 96 ? 3.939 -0.597 -1.878 1.00 94.31 96 TRP A O 1
ATOM 734 N N . ILE A 1 97 ? 5.775 0.670 -2.229 1.00 92.19 97 ILE A N 1
ATOM 735 C CA . ILE A 1 97 ? 6.346 -0.125 -3.311 1.00 92.19 97 ILE A CA 1
ATOM 736 C C . ILE A 1 97 ? 7.824 -0.339 -3.013 1.00 92.19 97 ILE A C 1
ATOM 738 O O . ILE A 1 97 ? 8.535 0.605 -2.672 1.00 92.19 97 ILE A O 1
ATOM 742 N N . GLN A 1 98 ? 8.285 -1.570 -3.180 1.00 93.38 98 GLN A N 1
ATOM 743 C CA . GLN A 1 98 ? 9.690 -1.941 -3.131 1.00 93.38 98 GLN A CA 1
ATOM 744 C C . GLN A 1 98 ? 10.051 -2.616 -4.453 1.00 93.38 98 GLN A C 1
ATOM 746 O O . GLN A 1 98 ? 9.478 -3.641 -4.828 1.00 93.38 98 GLN A O 1
ATOM 751 N N . TYR A 1 99 ? 11.006 -2.026 -5.167 1.00 88.19 99 TYR A N 1
ATOM 752 C CA . TYR A 1 99 ? 11.602 -2.629 -6.357 1.00 88.19 99 TYR A CA 1
ATOM 753 C C . TYR A 1 99 ? 12.783 -3.514 -5.953 1.00 88.19 99 TYR A C 1
ATOM 755 O O . TYR A 1 99 ? 13.439 -3.209 -4.959 1.00 88.19 99 TYR A O 1
ATOM 763 N N . PRO A 1 100 ? 13.093 -4.580 -6.705 1.00 84.94 100 PRO A N 1
ATOM 764 C CA . PRO A 1 100 ? 14.218 -5.462 -6.382 1.00 84.94 100 PRO A CA 1
ATOM 765 C C . PRO A 1 100 ? 15.571 -4.730 -6.361 1.00 84.94 100 PRO A C 1
ATOM 767 O O . PRO A 1 100 ? 16.430 -5.068 -5.553 1.00 84.94 100 PRO A O 1
ATOM 770 N N . ASP A 1 101 ? 15.730 -3.707 -7.208 1.00 84.69 101 ASP A N 1
ATOM 771 C CA . ASP A 1 101 ? 17.007 -3.023 -7.451 1.00 84.69 101 ASP A CA 1
ATOM 772 C C . ASP A 1 101 ? 17.095 -1.624 -6.810 1.00 84.69 101 ASP A C 1
ATOM 774 O O . ASP A 1 101 ? 17.986 -0.841 -7.136 1.00 84.69 101 ASP A O 1
ATOM 778 N N . VAL A 1 102 ? 16.151 -1.271 -5.931 1.00 84.31 102 VAL A N 1
ATOM 779 C CA . VAL A 1 102 ? 16.111 0.036 -5.254 1.00 84.31 102 VAL A CA 1
ATOM 780 C C . VAL A 1 102 ? 16.268 -0.157 -3.752 1.00 84.31 102 VAL A C 1
ATOM 782 O O . VAL A 1 102 ? 15.603 -1.003 -3.158 1.00 84.31 102 VAL A O 1
ATOM 785 N N . ASP A 1 103 ? 17.111 0.658 -3.122 1.00 88.31 103 ASP A N 1
ATOM 786 C CA . ASP A 1 103 ? 17.304 0.608 -1.675 1.00 88.31 103 ASP A CA 1
ATOM 787 C C . ASP A 1 103 ? 16.072 1.134 -0.930 1.00 88.31 103 ASP A C 1
ATOM 789 O O . ASP A 1 103 ? 15.802 2.336 -0.878 1.00 88.31 103 ASP A O 1
ATOM 793 N N . GLY A 1 104 ? 15.363 0.205 -0.293 1.00 89.25 104 GLY A N 1
ATOM 794 C CA . GLY A 1 104 ? 14.252 0.488 0.603 1.00 89.25 104 GLY A CA 1
ATOM 795 C C . GLY A 1 104 ? 12.934 0.851 -0.093 1.00 89.25 104 GLY A C 1
ATOM 796 O O . GLY A 1 104 ? 12.885 1.143 -1.293 1.00 89.25 104 GLY A O 1
ATOM 797 N N . PRO A 1 105 ? 11.827 0.807 0.667 1.00 92.62 105 PRO A N 1
ATOM 798 C CA . PRO A 1 105 ? 10.509 1.021 0.108 1.00 92.62 105 PRO A CA 1
ATOM 799 C C . PRO A 1 105 ? 10.198 2.504 -0.034 1.00 92.62 105 PRO A C 1
ATOM 801 O O . PRO A 1 105 ? 10.568 3.328 0.805 1.00 92.62 105 PRO A O 1
ATOM 804 N N . ILE A 1 106 ? 9.427 2.831 -1.065 1.00 90.25 106 ILE A N 1
ATOM 805 C CA . ILE A 1 106 ? 8.946 4.185 -1.324 1.00 90.25 106 ILE A CA 1
ATOM 806 C C . ILE A 1 106 ? 7.438 4.271 -1.097 1.00 90.25 106 ILE A C 1
ATOM 808 O O . ILE A 1 106 ? 6.692 3.343 -1.417 1.00 90.25 106 ILE A O 1
ATOM 812 N N . VAL A 1 107 ? 6.968 5.406 -0.571 1.00 90.62 107 VAL A N 1
ATOM 813 C CA . VAL A 1 107 ? 5.532 5.716 -0.541 1.00 90.62 107 VAL A CA 1
ATOM 814 C C . VAL A 1 107 ? 5.122 6.170 -1.934 1.00 90.62 107 VAL A C 1
ATOM 816 O O . VAL A 1 107 ? 5.516 7.242 -2.386 1.00 90.62 107 VAL A O 1
ATOM 819 N N . TRP A 1 108 ? 4.311 5.364 -2.608 1.00 86.69 108 TRP A N 1
ATOM 820 C CA . TRP A 1 108 ? 3.831 5.677 -3.948 1.00 86.69 108 TRP A CA 1
ATOM 821 C C . TRP A 1 108 ? 2.560 6.529 -3.929 1.00 86.69 108 TRP A C 1
ATOM 823 O O . TRP A 1 108 ? 2.409 7.435 -4.747 1.00 86.69 108 TRP A O 1
ATOM 833 N N . ALA A 1 109 ? 1.654 6.282 -2.983 1.00 87.12 109 ALA A N 1
ATOM 834 C CA . ALA A 1 109 ? 0.452 7.092 -2.815 1.00 87.12 109 ALA A CA 1
ATOM 835 C C . ALA A 1 109 ? 0.030 7.165 -1.348 1.00 87.12 109 ALA A C 1
ATOM 837 O O . ALA A 1 109 ? 0.147 6.175 -0.628 1.00 87.12 109 ALA A O 1
ATOM 838 N N . GLU A 1 110 ? -0.508 8.301 -0.910 1.00 90.94 110 GLU A N 1
ATOM 839 C CA . GLU A 1 110 ? -1.033 8.452 0.448 1.00 90.94 110 GLU A CA 1
ATOM 840 C C . GLU A 1 110 ? -2.261 9.357 0.545 1.00 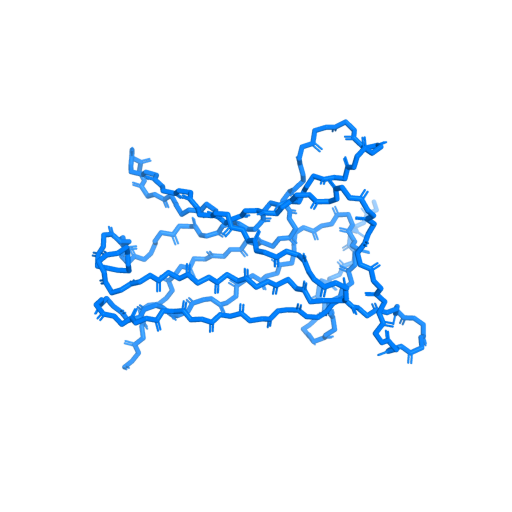90.94 110 GLU A C 1
ATOM 842 O O . GLU A 1 110 ? -2.492 10.237 -0.286 1.00 90.94 110 GLU A O 1
ATOM 847 N N . GLY A 1 111 ? -3.083 9.118 1.565 1.00 88.94 111 GLY A N 1
ATOM 848 C CA . GLY A 1 111 ? -4.267 9.922 1.836 1.00 88.94 111 GLY A CA 1
ATOM 849 C C . GLY A 1 111 ? -5.109 9.377 2.981 1.00 88.94 111 GLY A C 1
ATOM 850 O O . GLY A 1 111 ? -4.980 8.224 3.388 1.00 88.94 111 GLY A O 1
ATOM 851 N N . HIS A 1 112 ? -5.964 10.229 3.540 1.00 88.31 112 HIS A N 1
ATOM 852 C CA . HIS A 1 112 ? -6.815 9.851 4.663 1.00 88.31 112 HIS A CA 1
ATOM 853 C C . HIS A 1 112 ? -8.059 9.103 4.184 1.00 88.31 112 HIS A C 1
ATOM 855 O O . HIS A 1 112 ? -8.631 9.424 3.142 1.00 88.31 112 HIS A O 1
ATOM 861 N N . ILE A 1 113 ? -8.510 8.135 4.982 1.00 84.19 113 ILE A N 1
ATOM 862 C CA . ILE A 1 113 ? -9.804 7.493 4.763 1.00 84.19 113 ILE A CA 1
ATOM 863 C C . ILE A 1 113 ? -10.903 8.464 5.160 1.00 84.19 113 ILE A C 1
ATOM 865 O O . ILE A 1 113 ? -11.180 8.693 6.345 1.00 84.19 113 ILE A O 1
ATOM 869 N N . GLU A 1 114 ? -11.575 8.977 4.144 1.00 72.12 114 GLU A N 1
ATOM 870 C CA . GLU A 1 114 ? -12.820 9.703 4.298 1.00 72.12 114 GLU A CA 1
ATOM 871 C C . GLU A 1 114 ? -13.957 8.676 4.381 1.00 72.12 114 GLU A C 1
ATOM 873 O O . GLU A 1 114 ? -13.982 7.673 3.665 1.00 72.12 114 GLU A O 1
ATOM 878 N N . GLY A 1 115 ? -14.863 8.853 5.346 1.00 60.50 115 GLY A N 1
ATOM 879 C CA . GLY A 1 115 ? -15.964 7.905 5.531 1.00 60.50 115 GLY A CA 1
ATOM 880 C C . GLY A 1 115 ? -16.853 7.868 4.290 1.00 60.50 115 GLY A C 1
ATOM 881 O O . GLY A 1 115 ? -17.168 8.924 3.746 1.00 60.50 115 GLY A O 1
ATOM 882 N N . CYS A 1 116 ? -17.277 6.673 3.875 1.00 64.25 116 CYS A N 1
ATOM 883 C CA . CYS A 1 116 ? -18.255 6.554 2.800 1.00 64.25 116 CYS A CA 1
ATOM 884 C C . CYS A 1 116 ? -19.610 7.080 3.241 1.00 64.25 116 CYS A C 1
ATOM 886 O O . CYS A 1 116 ? -20.079 6.730 4.324 1.00 64.25 116 CYS A O 1
ATOM 888 N N . CYS A 1 117 ? -20.180 7.944 2.400 1.00 52.28 117 CYS A N 1
ATOM 889 C CA . CYS A 1 117 ? -21.541 8.441 2.516 1.00 52.28 117 CYS A CA 1
ATOM 890 C C . CYS A 1 117 ? -22.570 7.303 2.554 1.00 52.28 117 CYS A C 1
ATOM 892 O O . CYS A 1 117 ? -22.351 6.244 1.910 1.00 52.28 117 CYS A O 1
#

Foldseek 3Di:
DDDDDADPDDQDPDPDAAADADAFAQQAKDKDKDFDADPPPRHTAFDPPPKWKKKWWDDDPDIDIFTWDGDGRMTMTIDHNNRSNVRDAFTKMWMWIDDPPDPDIDGRHIDTHHYDD

Organism: NCBI:txid616997